Protein AF-A0A8J3I3D8-F1 (afdb_monomer_lite)

Foldseek 3Di:
DPPPQWWKKKAFCAWDWFQAPVRDTDIDGHGDIFTRKGFPDWAPDDPVGATWTWIFGQDPNRTGTTTGHPVGMDIDTDDPVVVPPVD

pLDDT: mean 83.9, std 14.66, range [38.16, 95.88]

Organism: NCBI:txid2778364

Secondary structure (DSSP, 8-state):
---PPPEEEEEESS-EEEE-TT--EEEE-TT-EEEEEEEEEEE--BTTB--EEEEEEEETTEEEEEEEEGGGEEEEE--TTGGGS--

Sequence (87 aa):
MSQKKRTYQVAFCRSINFRDVFGNVTPLSSGEILCGVELRARIPATRNTPARYELAATLDGKPRVLSVQQQLVELMEESDEQARHLG

Structure (mmCIF, N/CA/C/O backbone):
data_AF-A0A8J3I3D8-F1
#
_entry.id   AF-A0A8J3I3D8-F1
#
loop_
_atom_site.group_PDB
_atom_site.id
_atom_site.type_symbol
_atom_site.label_atom_id
_atom_site.label_alt_id
_atom_site.label_comp_id
_atom_site.label_asym_id
_atom_site.label_entity_id
_atom_site.label_seq_id
_atom_site.pdbx_PDB_ins_code
_atom_site.Cartn_x
_atom_site.Cartn_y
_atom_site.Cartn_z
_atom_site.occupancy
_atom_site.B_iso_or_equiv
_atom_site.auth_seq_id
_atom_site.auth_comp_id
_atom_site.auth_asym_id
_atom_site.auth_atom_id
_atom_site.pdbx_PDB_model_num
ATOM 1 N N . MET A 1 1 ? 15.487 10.536 20.459 1.00 38.16 1 MET A N 1
ATOM 2 C CA . MET A 1 1 ? 14.742 11.437 19.555 1.00 38.16 1 MET A CA 1
ATOM 3 C C . MET A 1 1 ? 13.601 10.636 18.945 1.00 38.16 1 MET A C 1
ATOM 5 O O . MET A 1 1 ? 13.871 9.779 18.115 1.00 38.16 1 MET A O 1
ATOM 9 N N . SER A 1 2 ? 12.359 10.821 19.402 1.00 43.56 2 SER A N 1
ATOM 10 C CA . SER A 1 2 ? 11.206 10.141 18.794 1.00 43.56 2 SER A CA 1
ATOM 11 C C . SER A 1 2 ? 10.912 10.789 17.446 1.00 43.56 2 SER A C 1
ATOM 13 O O . SER A 1 2 ? 10.263 11.830 17.390 1.00 43.56 2 SER A O 1
ATOM 15 N N . GLN A 1 3 ? 11.422 10.207 16.356 1.00 55.00 3 GLN A N 1
ATOM 16 C CA . GLN A 1 3 ? 10.880 10.491 15.030 1.00 55.00 3 GLN A CA 1
ATOM 17 C C . GLN A 1 3 ? 9.405 10.093 15.077 1.00 55.00 3 GLN A C 1
ATOM 19 O O . GLN A 1 3 ? 9.088 8.908 15.182 1.00 55.00 3 GLN A O 1
ATOM 24 N N . LYS A 1 4 ? 8.506 11.084 15.082 1.00 60.91 4 LYS A N 1
ATOM 25 C CA . LYS A 1 4 ? 7.074 10.834 14.916 1.00 60.91 4 LYS A CA 1
ATOM 26 C C . LYS A 1 4 ? 6.910 9.995 13.653 1.00 60.91 4 LYS A C 1
ATOM 28 O O . LYS A 1 4 ? 7.326 10.416 12.572 1.00 60.91 4 LYS A O 1
ATOM 33 N N . LYS A 1 5 ? 6.365 8.789 13.806 1.00 70.81 5 LYS A N 1
ATOM 34 C CA . LYS A 1 5 ? 5.988 7.956 12.669 1.00 70.81 5 LYS A CA 1
ATOM 35 C C . LYS A 1 5 ? 4.912 8.711 11.903 1.00 70.81 5 LYS A C 1
ATOM 37 O O . LYS A 1 5 ? 3.862 9.002 12.462 1.00 70.81 5 LYS A O 1
ATOM 42 N N . ARG A 1 6 ? 5.212 9.069 10.658 1.00 86.38 6 ARG A N 1
ATOM 43 C CA . ARG A 1 6 ? 4.235 9.669 9.751 1.00 86.38 6 ARG A CA 1
ATOM 44 C C . ARG A 1 6 ? 3.328 8.563 9.240 1.00 86.38 6 ARG A C 1
ATOM 46 O O . ARG A 1 6 ? 3.829 7.579 8.686 1.00 86.38 6 ARG A O 1
ATOM 53 N N . THR A 1 7 ? 2.033 8.728 9.450 1.00 92.31 7 THR A N 1
ATOM 54 C CA . THR A 1 7 ? 1.005 7.879 8.861 1.00 92.31 7 THR A CA 1
ATOM 55 C C . THR A 1 7 ? 0.415 8.557 7.632 1.00 92.31 7 THR A C 1
ATOM 57 O O . THR A 1 7 ? 0.565 9.762 7.422 1.00 92.31 7 THR A O 1
ATOM 60 N N . TYR A 1 8 ? -0.187 7.753 6.769 1.00 93.44 8 TYR A N 1
ATOM 61 C CA . TYR A 1 8 ? -0.738 8.179 5.496 1.00 93.44 8 TYR A CA 1
ATOM 62 C C . TYR A 1 8 ? -2.116 7.553 5.301 1.00 93.44 8 TYR A C 1
ATOM 64 O O . TYR A 1 8 ? -2.350 6.409 5.697 1.00 93.44 8 TYR A O 1
ATOM 72 N N . GLN A 1 9 ? -2.979 8.289 4.612 1.00 93.44 9 GLN A N 1
ATOM 73 C CA . GLN A 1 9 ? -4.124 7.730 3.914 1.00 93.44 9 GLN A CA 1
ATOM 74 C C . GLN A 1 9 ? -3.659 7.254 2.541 1.00 93.44 9 GLN A C 1
ATOM 76 O O . GLN A 1 9 ? -2.936 7.965 1.837 1.00 93.44 9 GLN A O 1
ATOM 81 N N . VAL A 1 10 ? -4.058 6.042 2.171 1.00 93.06 10 VAL A N 1
ATOM 82 C CA . VAL A 1 10 ? -3.711 5.424 0.894 1.00 93.06 10 VAL A CA 1
ATOM 83 C C . VAL A 1 10 ? -4.984 5.076 0.150 1.00 93.06 10 VAL A C 1
ATOM 85 O O . VAL A 1 10 ? -5.746 4.227 0.604 1.00 93.06 10 VAL A O 1
ATOM 88 N N . ALA A 1 11 ? -5.187 5.710 -1.001 1.00 92.56 11 ALA A N 1
ATOM 89 C CA . ALA A 1 11 ? -6.284 5.403 -1.909 1.00 92.56 11 ALA A CA 1
ATOM 90 C C . ALA A 1 11 ? -5.774 4.575 -3.093 1.00 92.56 11 ALA A C 1
ATOM 92 O O . ALA A 1 11 ? -4.742 4.897 -3.684 1.00 92.56 11 ALA A O 1
ATOM 93 N N . PHE A 1 12 ? -6.499 3.516 -3.459 1.00 90.81 12 PHE A N 1
ATOM 94 C CA . PHE A 1 12 ? -6.166 2.688 -4.621 1.00 90.81 12 PHE A CA 1
ATOM 95 C C . PHE A 1 12 ? -6.892 3.178 -5.875 1.00 90.81 12 PHE A C 1
ATOM 97 O O . PHE A 1 12 ? -8.124 3.200 -5.924 1.00 90.81 12 PHE A O 1
ATOM 104 N N . CYS A 1 13 ? -6.134 3.489 -6.930 1.00 89.12 13 CYS A N 1
ATOM 105 C CA . CYS A 1 13 ? -6.685 3.943 -8.213 1.00 89.12 13 CYS A CA 1
ATOM 106 C C . CYS A 1 13 ? -7.431 2.828 -8.972 1.00 89.12 13 CYS A C 1
ATOM 108 O O . CYS A 1 13 ? -8.197 3.098 -9.892 1.00 89.12 13 CYS A O 1
ATOM 110 N N . ARG A 1 14 ? -7.184 1.557 -8.630 1.00 87.81 14 ARG A N 1
ATOM 111 C CA . ARG A 1 14 ? -7.850 0.383 -9.213 1.00 87.81 14 ARG A CA 1
ATOM 112 C C . ARG A 1 14 ? -7.907 -0.756 -8.202 1.00 87.81 14 ARG A C 1
ATOM 114 O O . ARG A 1 14 ? -7.054 -0.820 -7.319 1.00 87.81 14 ARG A O 1
ATOM 121 N N . SER A 1 15 ? -8.829 -1.696 -8.392 1.00 89.38 15 SER A N 1
ATOM 122 C CA . SER A 1 15 ? -8.870 -2.907 -7.572 1.00 89.38 15 SER A CA 1
ATOM 123 C C . SER A 1 15 ? -7.624 -3.766 -7.800 1.00 89.38 15 SER A C 1
ATOM 125 O O . SER A 1 15 ? -7.211 -3.996 -8.942 1.00 89.38 15 SER A O 1
ATOM 127 N N . ILE A 1 16 ? -7.017 -4.241 -6.715 1.00 87.69 16 ILE A N 1
ATOM 128 C CA . ILE A 1 16 ? -5.823 -5.086 -6.738 1.00 87.69 16 ILE A CA 1
ATOM 129 C C . ILE A 1 16 ? -5.980 -6.269 -5.785 1.00 87.69 16 ILE A C 1
ATOM 131 O O . ILE A 1 16 ? -6.574 -6.160 -4.721 1.00 87.69 16 ILE A O 1
ATOM 135 N N . ASN A 1 17 ? -5.388 -7.402 -6.152 1.00 88.06 17 ASN A N 1
ATOM 136 C CA . ASN A 1 17 ? -5.232 -8.532 -5.245 1.00 88.06 17 ASN A CA 1
ATOM 137 C C . ASN A 1 17 ? -3.838 -8.463 -4.637 1.00 88.06 17 ASN A C 1
ATOM 139 O O . ASN A 1 17 ? -2.839 -8.681 -5.329 1.00 88.06 17 ASN A O 1
ATOM 143 N N . PHE A 1 18 ? -3.768 -8.143 -3.351 1.00 84.56 18 PHE A N 1
ATOM 144 C CA . PHE A 1 18 ? -2.517 -8.168 -2.620 1.00 84.56 18 PHE A C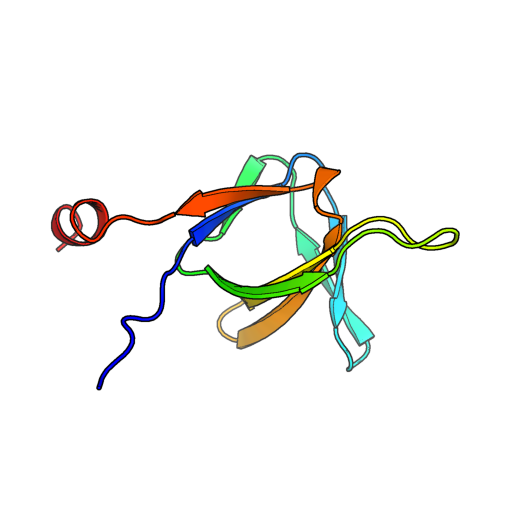A 1
ATOM 145 C C . PHE A 1 18 ? -2.211 -9.598 -2.178 1.00 84.56 18 PHE A C 1
ATOM 147 O O . PHE A 1 18 ? -3.051 -10.241 -1.558 1.00 84.56 18 PHE A O 1
ATOM 154 N N . ARG A 1 19 ? -1.009 -10.095 -2.485 1.00 84.62 19 ARG A N 1
ATOM 155 C CA . ARG A 1 19 ? -0.526 -11.392 -1.999 1.00 84.62 19 ARG A CA 1
ATOM 156 C C . ARG A 1 19 ? 0.578 -11.172 -0.975 1.00 84.62 19 ARG A C 1
ATOM 158 O O . ARG A 1 19 ? 1.586 -10.544 -1.294 1.00 84.62 19 ARG A O 1
ATOM 165 N N . ASP A 1 20 ? 0.395 -11.705 0.228 1.00 78.81 20 ASP A N 1
ATOM 166 C CA . ASP A 1 20 ? 1.413 -11.645 1.277 1.00 78.81 20 ASP A CA 1
ATOM 167 C C . ASP A 1 20 ? 2.504 -12.724 1.109 1.00 78.81 20 ASP A C 1
ATOM 169 O O . ASP A 1 20 ?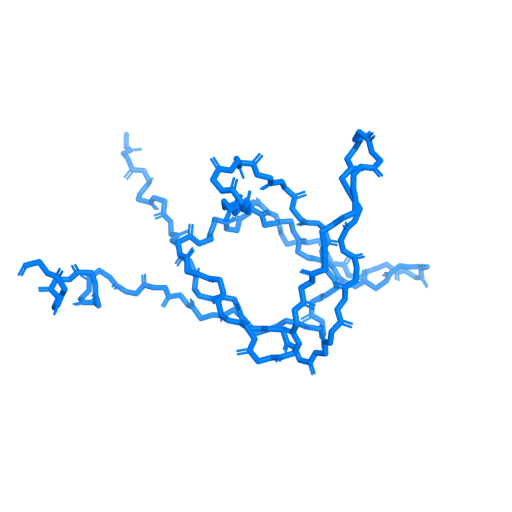 2.426 -13.602 0.245 1.00 78.81 20 ASP A O 1
ATOM 173 N N . VAL A 1 21 ? 3.535 -12.669 1.959 1.00 76.75 21 VAL A N 1
ATOM 174 C CA . VAL A 1 21 ? 4.652 -13.638 1.966 1.00 76.75 21 VAL A CA 1
ATOM 175 C C . VAL A 1 21 ? 4.231 -15.067 2.328 1.00 76.75 21 VAL A C 1
ATOM 177 O O . VAL A 1 21 ? 4.964 -16.008 2.043 1.00 76.75 21 VAL A O 1
ATOM 180 N N . PHE A 1 22 ? 3.058 -15.235 2.938 1.00 80.81 22 PHE A N 1
ATOM 181 C CA . PHE A 1 22 ? 2.476 -16.529 3.291 1.00 80.81 22 PHE A CA 1
ATOM 182 C C . PHE A 1 22 ? 1.518 -17.048 2.205 1.00 80.81 22 PHE A C 1
ATOM 184 O O . PHE A 1 22 ? 0.936 -18.117 2.361 1.00 80.81 22 PHE A O 1
ATOM 191 N N . GLY A 1 23 ? 1.346 -16.309 1.103 1.00 81.69 23 GLY A N 1
ATOM 192 C CA . GLY A 1 23 ? 0.457 -16.661 -0.000 1.00 81.69 23 GLY A CA 1
ATOM 193 C C . GLY A 1 23 ? -1.010 -16.274 0.205 1.00 81.69 23 GLY A C 1
ATOM 194 O O . GLY A 1 23 ? -1.818 -16.547 -0.685 1.00 81.69 23 GLY A O 1
ATOM 195 N N . ASN A 1 24 ? -1.369 -15.613 1.310 1.00 84.06 24 ASN A N 1
ATOM 196 C CA . ASN A 1 24 ? -2.731 -15.119 1.510 1.00 84.06 24 ASN A CA 1
ATOM 197 C C . ASN A 1 24 ? -3.022 -14.001 0.515 1.00 84.06 24 ASN A C 1
ATOM 199 O O . ASN A 1 24 ? -2.183 -13.123 0.300 1.00 84.06 24 ASN A O 1
ATOM 203 N N . VAL A 1 25 ? -4.220 -14.029 -0.064 1.00 86.38 25 VAL A N 1
ATOM 204 C CA . VAL A 1 25 ? -4.685 -13.009 -1.001 1.00 86.38 25 VAL A CA 1
ATOM 205 C C . VAL A 1 25 ? -5.730 -12.140 -0.314 1.00 86.38 25 VAL A C 1
ATOM 207 O O . VAL A 1 25 ? -6.767 -12.650 0.100 1.00 86.38 25 VAL A O 1
ATOM 210 N N . THR A 1 26 ? -5.462 -10.840 -0.226 1.00 85.88 26 THR A N 1
ATOM 211 C CA . THR A 1 26 ? -6.414 -9.833 0.248 1.00 85.88 26 THR A CA 1
ATOM 212 C C . THR A 1 26 ? -6.844 -8.966 -0.939 1.00 85.88 26 THR A C 1
ATOM 214 O O . THR A 1 26 ? -5.986 -8.313 -1.545 1.00 85.88 26 THR A O 1
ATOM 217 N N . PRO A 1 27 ? -8.133 -8.967 -1.319 1.00 87.56 27 PRO A N 1
ATOM 218 C CA . PRO A 1 27 ? -8.642 -8.045 -2.324 1.00 87.56 27 PRO A CA 1
ATOM 219 C C . PRO A 1 27 ? -8.712 -6.631 -1.734 1.00 87.56 27 PRO A C 1
ATOM 221 O O . PRO A 1 27 ? -9.245 -6.443 -0.648 1.00 87.56 27 PRO A O 1
ATOM 224 N N . LEU A 1 28 ? -8.177 -5.649 -2.454 1.00 86.81 28 LEU A N 1
ATOM 225 C CA . LEU A 1 28 ? -8.267 -4.225 -2.130 1.00 86.81 28 LEU A CA 1
ATOM 226 C C . LEU A 1 28 ? -9.007 -3.536 -3.270 1.00 86.81 28 LEU A C 1
ATOM 228 O O . LEU A 1 28 ? -8.626 -3.688 -4.437 1.00 86.81 28 LEU A O 1
ATOM 232 N N . SER A 1 29 ? -10.083 -2.824 -2.952 1.00 85.19 29 SER A N 1
ATOM 233 C CA . SER A 1 29 ? -10.969 -2.265 -3.974 1.00 85.19 29 SER A CA 1
ATOM 234 C C . SER A 1 29 ? -10.526 -0.877 -4.426 1.00 85.19 29 SER A C 1
ATOM 236 O O . SER A 1 29 ? -9.956 -0.101 -3.661 1.00 85.19 29 SER A O 1
ATOM 238 N N . SER A 1 30 ? -10.822 -0.526 -5.681 1.00 85.81 30 SER A N 1
ATOM 239 C CA . SER A 1 30 ? -10.710 0.865 -6.128 1.00 85.81 30 SER A CA 1
ATOM 240 C C . SER A 1 30 ? -11.589 1.774 -5.269 1.00 85.81 30 SER A C 1
ATOM 242 O O . SER A 1 30 ? -12.764 1.464 -5.069 1.00 85.81 30 SER A O 1
ATOM 244 N N . GLY A 1 31 ? -11.042 2.899 -4.810 1.00 75.19 31 GLY A N 1
ATOM 245 C CA . GLY A 1 31 ? -11.761 3.847 -3.951 1.00 75.19 31 GLY A CA 1
ATOM 246 C C . GLY A 1 31 ? -11.797 3.471 -2.466 1.00 75.19 31 GLY A C 1
ATOM 247 O O . GLY A 1 31 ? -12.314 4.244 -1.664 1.00 75.19 31 GLY A O 1
ATOM 248 N N . GLU A 1 32 ? -11.224 2.329 -2.080 1.00 82.81 32 GLU A N 1
ATOM 249 C CA . GLU A 1 32 ? -10.971 2.017 -0.676 1.00 82.81 32 GLU A CA 1
ATOM 250 C C . GLU A 1 32 ? -9.810 2.880 -0.162 1.00 82.81 32 GLU A C 1
ATOM 252 O O . GLU A 1 32 ? -8.763 2.977 -0.812 1.00 82.81 32 GLU A O 1
ATOM 257 N N . ILE A 1 33 ? -10.014 3.526 0.990 1.00 88.38 33 ILE A N 1
ATOM 258 C CA . ILE A 1 33 ? -9.001 4.349 1.656 1.00 88.38 33 ILE A CA 1
ATOM 259 C C . ILE A 1 33 ? -8.502 3.588 2.880 1.00 88.38 33 ILE A C 1
ATOM 261 O O . ILE A 1 33 ? -9.256 3.343 3.821 1.00 88.38 33 ILE A O 1
ATOM 265 N N . LEU A 1 34 ? -7.218 3.238 2.876 1.00 90.19 34 LEU A N 1
ATOM 266 C CA . LEU A 1 34 ? -6.537 2.711 4.054 1.00 90.19 34 LEU A CA 1
ATOM 267 C C . LEU A 1 34 ? -5.951 3.874 4.852 1.00 90.19 34 LEU A C 1
ATOM 269 O O . LEU A 1 34 ? -5.087 4.586 4.345 1.00 90.19 34 LEU A O 1
ATOM 273 N N . CYS A 1 35 ? -6.390 4.044 6.094 1.00 91.25 35 CYS A N 1
ATOM 274 C CA . CYS A 1 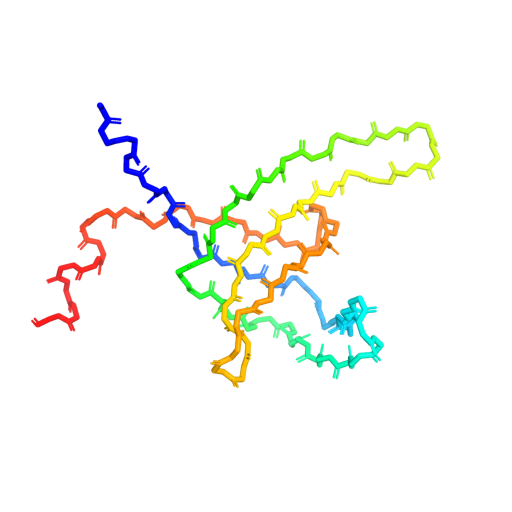35 ? -5.859 5.050 7.018 1.00 91.25 35 CYS A CA 1
ATOM 275 C C . CYS A 1 35 ? -4.767 4.461 7.920 1.00 91.25 35 CYS A C 1
ATOM 277 O O . CYS A 1 35 ? -4.650 3.240 8.066 1.00 91.25 35 CYS A O 1
ATOM 279 N N . GLY A 1 36 ? -3.976 5.324 8.559 1.00 91.69 36 GLY A N 1
ATOM 280 C CA . GLY A 1 36 ? -2.951 4.902 9.514 1.00 91.69 36 GLY A CA 1
ATOM 281 C C . GLY A 1 36 ? -1.805 4.101 8.883 1.00 91.69 36 GLY A C 1
ATOM 282 O O . GLY A 1 36 ? -1.135 3.332 9.573 1.00 91.69 36 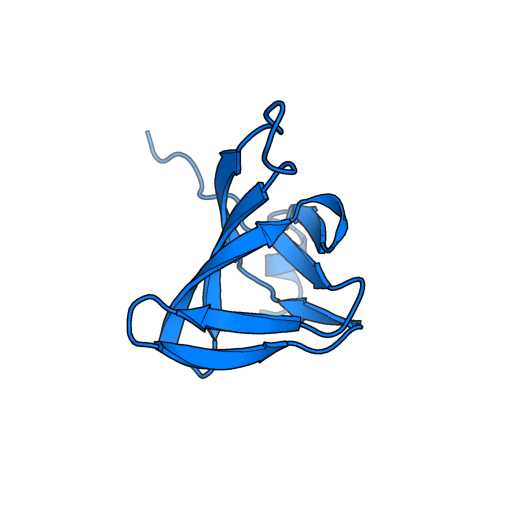GLY A O 1
ATOM 283 N N . VAL A 1 37 ? -1.586 4.236 7.572 1.00 93.19 37 VAL A N 1
ATOM 284 C CA . VAL A 1 37 ? -0.578 3.460 6.842 1.00 93.19 37 VAL A CA 1
ATOM 285 C C . VAL A 1 37 ? 0.806 4.053 7.068 1.00 93.19 37 VAL A C 1
ATOM 287 O O . VAL A 1 37 ? 1.028 5.239 6.848 1.00 93.19 37 VAL A O 1
ATOM 290 N N . GLU A 1 38 ? 1.779 3.232 7.450 1.00 94.25 38 GLU A N 1
ATOM 291 C CA . GLU A 1 38 ? 3.174 3.660 7.561 1.00 94.25 38 GLU A CA 1
ATOM 292 C C . GLU A 1 38 ? 3.912 3.419 6.239 1.00 94.25 38 GLU A C 1
ATOM 294 O O . GLU A 1 38 ? 4.015 2.287 5.759 1.00 94.25 38 GLU A O 1
ATOM 299 N N . LEU A 1 39 ? 4.511 4.466 5.671 1.00 93.00 39 LEU A N 1
ATOM 300 C CA . LEU A 1 39 ? 5.414 4.315 4.532 1.00 93.00 39 LEU A CA 1
ATOM 301 C C . LEU A 1 39 ? 6.782 3.803 5.008 1.00 93.00 39 LEU A C 1
ATOM 303 O O . LEU A 1 39 ? 7.541 4.536 5.640 1.00 93.00 39 LEU A O 1
ATOM 307 N N . ARG A 1 40 ? 7.111 2.548 4.682 1.00 93.56 40 ARG A N 1
ATOM 308 C CA . ARG A 1 40 ? 8.380 1.903 5.056 1.00 93.56 40 ARG A CA 1
ATOM 309 C C . ARG A 1 40 ? 9.509 2.241 4.094 1.00 93.56 40 ARG A C 1
ATOM 311 O O . ARG A 1 40 ? 10.608 2.560 4.539 1.00 93.56 40 ARG A O 1
ATOM 318 N N . ALA A 1 41 ? 9.237 2.183 2.792 1.00 92.56 41 ALA A N 1
ATOM 319 C CA . ALA A 1 41 ? 10.237 2.449 1.766 1.00 92.56 41 ALA A CA 1
ATOM 320 C C . ALA A 1 41 ? 9.621 3.031 0.489 1.00 92.56 41 ALA A C 1
ATOM 322 O O . ALA A 1 41 ? 8.529 2.647 0.061 1.00 92.56 41 ALA A O 1
ATOM 323 N N . ARG A 1 42 ? 10.372 3.932 -0.153 1.00 94.75 42 ARG A N 1
ATOM 324 C CA . ARG A 1 42 ? 10.135 4.386 -1.528 1.00 94.75 42 ARG A CA 1
ATOM 325 C C . ARG A 1 42 ? 11.176 3.727 -2.423 1.00 94.75 42 ARG A C 1
ATOM 327 O O . ARG A 1 42 ? 12.349 4.080 -2.363 1.00 94.75 42 ARG A O 1
ATOM 334 N N . ILE A 1 43 ? 10.749 2.766 -3.233 1.00 94.88 43 ILE A N 1
ATOM 335 C CA . ILE A 1 43 ? 11.625 2.026 -4.141 1.00 94.88 43 ILE A CA 1
ATOM 336 C C . ILE A 1 43 ? 11.517 2.674 -5.529 1.00 94.88 43 ILE A C 1
ATOM 338 O O . ILE A 1 43 ? 10.434 2.633 -6.123 1.00 94.88 43 ILE A O 1
ATOM 342 N N . PRO A 1 44 ? 12.589 3.293 -6.058 1.00 95.88 44 PRO A N 1
ATOM 343 C CA . PRO A 1 44 ? 12.556 3.910 -7.380 1.00 95.88 44 PRO A CA 1
ATOM 344 C C . PRO A 1 44 ? 12.392 2.858 -8.484 1.00 95.88 44 PRO A C 1
ATOM 346 O O . PRO A 1 44 ? 12.665 1.671 -8.291 1.00 95.88 44 PRO A O 1
ATOM 349 N N . ALA A 1 45 ? 11.946 3.297 -9.661 1.00 95.75 45 ALA A N 1
ATOM 350 C CA . ALA A 1 45 ? 11.913 2.434 -10.834 1.00 95.75 45 ALA A CA 1
ATOM 351 C C . ALA A 1 45 ? 13.338 2.023 -11.239 1.00 95.75 45 ALA A C 1
ATOM 353 O O . ALA A 1 45 ? 14.288 2.794 -11.109 1.00 95.75 45 ALA A O 1
ATOM 354 N N . THR A 1 46 ? 13.469 0.815 -11.777 1.00 94.81 46 THR A N 1
ATOM 355 C CA . THR A 1 46 ? 14.673 0.355 -12.475 1.00 94.81 46 THR A CA 1
ATOM 356 C C . THR A 1 46 ? 14.330 0.110 -13.941 1.00 94.81 46 THR A C 1
ATOM 358 O O . THR A 1 46 ? 13.162 0.156 -14.325 1.00 94.81 46 THR A O 1
ATOM 361 N N . ARG A 1 47 ? 15.329 -0.221 -14.767 1.00 94.62 47 ARG A N 1
ATOM 362 C CA . ARG A 1 47 ? 15.111 -0.584 -16.177 1.00 94.62 47 ARG A CA 1
ATOM 363 C C . ARG A 1 47 ? 14.055 -1.686 -16.363 1.00 94.62 47 ARG A C 1
ATOM 365 O O . ARG A 1 47 ? 13.347 -1.672 -17.362 1.00 94.62 47 ARG A O 1
ATOM 372 N N . ASN A 1 48 ? 13.951 -2.614 -15.409 1.00 93.12 48 ASN A N 1
ATOM 373 C CA . ASN A 1 48 ? 13.114 -3.811 -15.528 1.00 93.12 48 ASN A CA 1
ATOM 374 C C . ASN A 1 48 ? 11.933 -3.835 -14.547 1.00 93.12 48 ASN A C 1
ATOM 376 O O . ASN A 1 48 ? 11.133 -4.766 -14.583 1.00 93.12 48 ASN A O 1
ATOM 380 N N . THR A 1 49 ? 11.822 -2.857 -13.643 1.00 91.44 49 THR A N 1
ATOM 381 C CA . THR A 1 49 ? 10.788 -2.858 -12.599 1.00 91.44 49 THR A CA 1
ATOM 382 C C . THR A 1 49 ? 10.217 -1.458 -12.384 1.00 91.44 49 THR A C 1
ATOM 384 O O . THR A 1 49 ? 10.998 -0.532 -12.155 1.00 91.44 49 THR A O 1
ATOM 387 N N . PRO A 1 50 ? 8.884 -1.279 -12.361 1.00 93.69 50 PRO A N 1
ATOM 388 C CA . PRO A 1 50 ? 8.281 0.010 -12.036 1.00 93.69 50 PRO A CA 1
ATOM 389 C C . PRO A 1 50 ? 8.572 0.417 -10.584 1.00 93.69 50 PRO A C 1
ATOM 391 O O . PRO A 1 50 ? 8.893 -0.425 -9.739 1.00 93.69 50 PRO A O 1
ATOM 394 N N . ALA A 1 51 ? 8.431 1.711 -10.294 1.00 95.88 51 ALA A N 1
ATOM 395 C CA . ALA A 1 51 ? 8.584 2.244 -8.944 1.00 95.88 51 ALA A CA 1
ATOM 396 C C . ALA A 1 51 ? 7.533 1.645 -7.998 1.00 95.88 51 ALA A C 1
ATOM 398 O O . ALA A 1 51 ? 6.372 1.452 -8.380 1.00 95.88 51 ALA A O 1
ATOM 399 N N . ARG A 1 52 ? 7.924 1.383 -6.747 1.00 95.44 52 ARG A N 1
ATOM 400 C CA . ARG A 1 52 ? 7.054 0.786 -5.723 1.00 95.44 52 ARG A CA 1
ATOM 401 C C . ARG A 1 52 ? 7.118 1.521 -4.388 1.00 95.44 52 ARG A C 1
ATOM 403 O O . ARG A 1 52 ? 8.108 2.185 -4.080 1.00 95.44 52 ARG A O 1
ATOM 410 N N . TYR A 1 53 ? 6.063 1.378 -3.601 1.00 94.12 53 TYR A N 1
ATOM 411 C CA . TYR A 1 53 ? 6.049 1.673 -2.176 1.00 94.12 53 TYR A CA 1
ATOM 412 C C . TYR A 1 53 ? 5.988 0.375 -1.383 1.00 94.12 53 TYR A C 1
ATOM 414 O O . TYR A 1 53 ? 5.318 -0.575 -1.792 1.00 94.12 53 TYR A O 1
ATOM 422 N N . GLU A 1 54 ? 6.668 0.362 -0.241 1.00 93.44 54 GLU A N 1
ATOM 423 C CA . GLU A 1 54 ? 6.411 -0.601 0.825 1.00 93.44 54 GLU A CA 1
ATOM 424 C C . GLU A 1 54 ? 5.622 0.091 1.928 1.00 93.44 54 GLU A C 1
ATOM 426 O O . GLU A 1 54 ? 6.086 1.070 2.517 1.00 93.44 54 GLU A O 1
ATOM 431 N N . LEU A 1 55 ? 4.420 -0.410 2.184 1.00 92.62 55 LEU A N 1
ATOM 432 C CA . LEU A 1 55 ? 3.443 0.180 3.087 1.00 92.62 55 LEU A CA 1
ATOM 433 C C . LEU A 1 55 ? 3.149 -0.805 4.208 1.00 92.62 55 LEU A C 1
ATOM 435 O O . LEU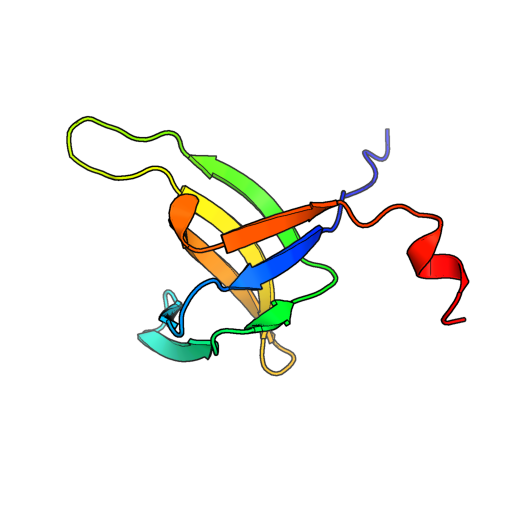 A 1 55 ? 2.767 -1.935 3.930 1.00 92.62 55 LEU A O 1
ATOM 439 N N . ALA A 1 56 ? 3.303 -0.409 5.465 1.00 92.81 56 ALA A N 1
ATOM 440 C CA . ALA A 1 56 ? 2.792 -1.196 6.578 1.00 92.81 56 ALA A CA 1
ATOM 441 C C . ALA A 1 56 ? 1.383 -0.709 6.928 1.00 92.81 56 ALA A C 1
ATOM 443 O O . ALA A 1 56 ? 1.191 0.457 7.257 1.00 92.81 56 ALA A O 1
ATOM 444 N N . ALA A 1 57 ? 0.409 -1.607 6.835 1.00 91.50 57 ALA A N 1
ATOM 445 C CA . ALA A 1 57 ? -1.002 -1.330 7.069 1.00 91.50 57 ALA A CA 1
ATOM 446 C C . ALA A 1 57 ? -1.628 -2.461 7.890 1.00 91.50 57 ALA A C 1
ATOM 448 O O . ALA A 1 57 ? -1.098 -3.573 7.941 1.00 91.50 57 ALA A O 1
ATOM 449 N N . THR A 1 58 ? -2.775 -2.196 8.504 1.00 89.81 58 THR A N 1
ATOM 450 C CA . THR A 1 58 ? -3.582 -3.233 9.152 1.00 89.81 58 THR A CA 1
ATOM 451 C C . THR A 1 58 ? -4.702 -3.637 8.204 1.00 89.81 58 THR A C 1
ATOM 453 O O . THR A 1 58 ? -5.558 -2.819 7.893 1.00 89.81 58 THR A O 1
ATOM 456 N N . LEU A 1 59 ? -4.696 -4.891 7.754 1.00 86.50 59 LEU A N 1
ATOM 457 C CA . LEU A 1 59 ? -5.745 -5.473 6.913 1.00 86.50 59 LEU A CA 1
ATOM 458 C C . LEU A 1 59 ? -6.419 -6.605 7.686 1.00 86.50 59 LEU A C 1
ATOM 460 O O . LEU A 1 59 ? -5.723 -7.451 8.251 1.00 86.50 59 LEU A O 1
ATOM 464 N N . ASP A 1 60 ? -7.751 -6.610 7.747 1.00 84.56 60 ASP A N 1
ATOM 465 C CA . ASP A 1 60 ? -8.543 -7.592 8.508 1.00 84.56 60 ASP A CA 1
ATOM 466 C C . ASP A 1 60 ? -8.071 -7.752 9.969 1.00 84.56 60 ASP A C 1
ATOM 468 O O . ASP A 1 60 ? -7.965 -8.858 10.506 1.00 84.56 60 ASP A O 1
ATOM 472 N N . GLY A 1 61 ? -7.691 -6.638 10.606 1.00 85.06 61 GLY A N 1
ATOM 473 C CA . GLY A 1 61 ? -7.165 -6.617 11.977 1.00 85.06 61 GLY A CA 1
ATOM 474 C C . GLY A 1 61 ? -5.747 -7.181 12.138 1.00 85.06 61 GLY A C 1
ATOM 475 O O . GLY A 1 61 ? -5.266 -7.304 13.264 1.00 85.06 61 GLY A O 1
ATOM 476 N N . LYS A 1 62 ? -5.051 -7.517 11.045 1.00 86.69 62 LYS A N 1
ATOM 477 C CA . LYS A 1 62 ? -3.689 -8.069 11.066 1.00 86.69 62 LYS A CA 1
ATOM 478 C C . LYS A 1 62 ? -2.685 -7.097 10.440 1.00 86.69 62 LYS A C 1
ATOM 480 O O . LYS A 1 62 ? -2.950 -6.565 9.363 1.00 86.69 62 LYS A O 1
ATOM 485 N N . PRO A 1 63 ? -1.502 -6.897 11.048 1.00 88.69 63 PRO A N 1
ATOM 486 C CA . PRO A 1 63 ? -0.451 -6.086 10.446 1.00 88.69 63 PRO A CA 1
ATOM 487 C C . PRO A 1 63 ? 0.108 -6.779 9.199 1.00 88.69 63 PRO A C 1
ATOM 489 O O . PRO A 1 63 ? 0.490 -7.952 9.235 1.00 88.69 63 PRO A O 1
ATOM 492 N N . ARG A 1 64 ? 0.171 -6.044 8.091 1.00 88.31 64 ARG A N 1
ATOM 493 C CA . ARG A 1 64 ? 0.651 -6.498 6.783 1.00 88.31 64 ARG A CA 1
ATOM 494 C C . ARG A 1 64 ? 1.611 -5.479 6.184 1.00 88.31 64 ARG A C 1
ATOM 496 O O . ARG A 1 64 ? 1.511 -4.285 6.450 1.00 88.31 64 ARG A O 1
ATOM 503 N N . VAL A 1 65 ? 2.530 -5.963 5.350 1.00 90.44 65 VAL A N 1
ATOM 504 C CA . VAL A 1 65 ? 3.407 -5.117 4.532 1.00 90.44 65 VAL A CA 1
ATOM 505 C C . VAL A 1 65 ? 3.021 -5.295 3.074 1.00 90.44 65 VAL A C 1
ATOM 507 O O . VAL A 1 65 ? 3.117 -6.401 2.549 1.00 90.44 65 VAL A O 1
ATOM 510 N N . LEU A 1 66 ? 2.580 -4.216 2.438 1.00 89.19 66 LEU A N 1
ATOM 511 C CA . LEU A 1 66 ? 2.116 -4.171 1.061 1.00 89.19 66 LEU A CA 1
ATOM 512 C C . LEU A 1 66 ? 3.223 -3.627 0.160 1.00 89.19 66 LEU A C 1
ATOM 514 O O . LEU A 1 66 ? 3.736 -2.539 0.408 1.00 89.19 66 LEU A O 1
ATOM 518 N N . SER A 1 67 ? 3.566 -4.355 -0.906 1.00 90.94 67 SER A N 1
ATOM 519 C CA . SER A 1 67 ? 4.411 -3.842 -1.991 1.00 90.94 67 SER A CA 1
ATOM 520 C C . SER A 1 67 ? 3.515 -3.458 -3.163 1.00 90.94 67 SER A C 1
ATOM 522 O O . SER A 1 67 ? 2.961 -4.329 -3.835 1.00 90.94 67 SER A O 1
ATOM 524 N N . VAL A 1 68 ? 3.342 -2.159 -3.392 1.00 90.31 68 VAL A N 1
ATOM 525 C CA . VAL A 1 68 ? 2.406 -1.624 -4.394 1.00 90.31 68 VAL A CA 1
ATOM 526 C C . VAL A 1 68 ? 3.137 -0.722 -5.376 1.00 90.31 68 VAL A C 1
ATOM 528 O O . VAL A 1 68 ? 4.098 -0.050 -5.011 1.00 90.31 68 VAL A O 1
ATOM 531 N N . GLN A 1 69 ? 2.722 -0.712 -6.643 1.00 93.31 69 GLN A N 1
ATOM 532 C CA . GLN A 1 69 ? 3.296 0.219 -7.617 1.00 93.31 69 GLN A CA 1
ATOM 533 C C . GLN A 1 69 ? 2.855 1.643 -7.286 1.00 93.31 69 GLN A C 1
ATOM 535 O O . GLN A 1 69 ? 1.675 1.862 -7.026 1.00 93.31 69 GLN A O 1
ATOM 540 N N . GLN A 1 70 ? 3.781 2.604 -7.346 1.00 93.94 70 GLN A N 1
ATOM 541 C CA . GLN A 1 70 ? 3.487 3.989 -6.952 1.00 93.94 70 GLN A CA 1
ATOM 542 C C . GLN A 1 70 ? 2.368 4.603 -7.800 1.00 93.94 70 GLN A C 1
ATOM 544 O O . GLN A 1 70 ? 1.519 5.299 -7.278 1.00 93.94 70 GLN A O 1
ATOM 549 N N . GLN A 1 71 ? 2.307 4.267 -9.090 1.00 92.62 71 GLN A N 1
ATOM 550 C CA . GLN A 1 71 ? 1.272 4.753 -10.013 1.00 92.62 71 GLN A CA 1
ATOM 551 C C . GLN A 1 71 ? -0.147 4.214 -9.747 1.00 92.62 71 GLN A C 1
ATOM 553 O O . GLN A 1 71 ? -1.080 4.604 -10.438 1.00 92.62 71 GLN A O 1
ATOM 558 N N . LEU A 1 72 ? -0.308 3.245 -8.838 1.00 91.62 72 LEU A N 1
ATOM 559 C CA . LEU A 1 72 ? -1.603 2.622 -8.536 1.00 91.62 72 LEU A CA 1
ATOM 560 C C . LEU A 1 72 ? -2.206 3.111 -7.222 1.00 91.62 72 LEU A C 1
ATOM 562 O O . LEU A 1 72 ? -3.290 2.652 -6.855 1.00 91.62 72 LEU A O 1
ATOM 566 N N . VAL A 1 73 ? -1.484 3.969 -6.504 1.00 92.12 73 VAL A N 1
ATOM 567 C CA . VAL A 1 73 ? -1.892 4.459 -5.197 1.00 92.12 73 VAL A CA 1
ATOM 568 C C . VAL A 1 73 ? -1.609 5.943 -5.066 1.00 92.12 73 VAL A C 1
ATOM 570 O O . VAL A 1 73 ? -0.583 6.438 -5.526 1.00 92.12 73 VAL A O 1
ATOM 573 N N . GLU A 1 74 ? -2.490 6.633 -4.365 1.00 92.75 74 GLU A N 1
ATOM 574 C CA . GLU A 1 74 ? -2.265 8.001 -3.921 1.00 92.75 74 GLU A CA 1
ATOM 575 C C . GLU A 1 74 ? -1.979 7.975 -2.420 1.00 92.75 74 GLU A C 1
ATOM 577 O O . GLU A 1 74 ? -2.727 7.360 -1.659 1.00 92.75 74 GLU A O 1
ATOM 582 N N . LEU A 1 75 ? -0.875 8.603 -1.998 1.00 92.56 75 LEU A N 1
ATOM 583 C CA . LEU A 1 75 ? -0.530 8.771 -0.586 1.00 92.56 75 LEU A CA 1
ATOM 5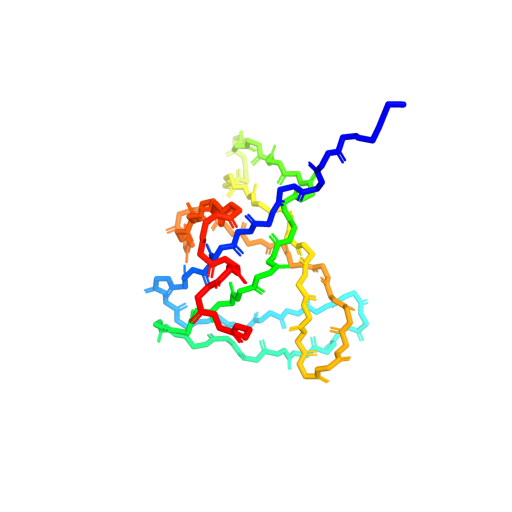84 C C . LEU A 1 75 ? -0.784 10.208 -0.154 1.00 92.56 75 LEU A C 1
ATOM 586 O O . LEU A 1 75 ? -0.158 11.132 -0.673 1.00 92.56 75 LEU A O 1
ATOM 590 N N . MET A 1 76 ? -1.617 10.368 0.865 1.00 92.06 76 MET A N 1
ATOM 591 C CA . MET A 1 76 ? -1.841 11.637 1.542 1.00 92.06 76 MET A CA 1
ATOM 592 C C . MET A 1 76 ? -1.323 11.525 2.974 1.00 92.06 76 MET A C 1
ATOM 594 O O . MET A 1 76 ? -1.709 10.614 3.697 1.00 92.06 76 MET A O 1
ATOM 598 N N . GLU A 1 77 ? -0.401 12.403 3.374 1.00 90.81 77 GLU A N 1
ATOM 599 C CA . GLU A 1 77 ? 0.121 12.416 4.746 1.00 90.81 77 GLU A CA 1
ATOM 600 C C . GLU A 1 77 ? -1.010 12.782 5.712 1.00 90.81 77 GLU A C 1
ATOM 602 O O . GLU A 1 77 ? -1.695 13.787 5.518 1.00 90.81 77 GLU A O 1
ATOM 607 N N . GLU A 1 78 ? -1.213 11.964 6.742 1.00 87.94 78 GLU A N 1
ATOM 608 C CA . GLU A 1 78 ? -2.139 12.295 7.819 1.00 87.94 78 GLU A CA 1
ATOM 609 C C . GLU A 1 78 ? -1.470 13.349 8.699 1.00 87.94 78 GLU A C 1
ATOM 611 O O . GLU A 1 78 ? -0.458 13.096 9.359 1.00 87.94 78 GLU A O 1
ATOM 616 N N . SER A 1 79 ? -2.009 14.564 8.694 1.00 75.69 79 SER A N 1
ATOM 617 C CA . SER A 1 79 ? -1.578 15.599 9.624 1.00 75.69 79 SER A CA 1
ATOM 618 C C . SER A 1 79 ? -2.159 15.337 11.020 1.00 75.69 79 SER A C 1
ATOM 620 O O . SER A 1 79 ? -3.305 14.913 11.170 1.00 75.69 79 SER A O 1
ATOM 622 N N . ASP A 1 80 ? -1.376 15.649 12.061 1.00 59.62 80 ASP A N 1
ATOM 623 C CA . ASP A 1 80 ? -1.758 15.552 13.487 1.00 59.62 80 ASP A CA 1
ATOM 624 C C . ASP A 1 80 ? -3.100 16.267 13.807 1.00 59.62 80 ASP A C 1
ATOM 626 O O . ASP A 1 80 ? -3.755 15.951 14.799 1.00 59.62 80 ASP A O 1
ATOM 630 N N . GLU A 1 81 ? -3.535 17.225 12.978 1.00 54.56 81 GLU A N 1
ATOM 631 C CA . GLU A 1 81 ? -4.821 17.924 13.128 1.00 54.56 81 GLU A CA 1
ATOM 632 C C . GLU A 1 81 ? -6.040 17.059 12.777 1.00 54.56 81 GLU A C 1
ATOM 634 O O . GLU A 1 81 ? -7.076 17.192 13.425 1.00 54.56 81 GLU A O 1
ATOM 639 N N . GLN A 1 82 ? -5.931 16.121 11.831 1.00 51.72 82 GLN A N 1
ATOM 640 C CA . GLN A 1 82 ? -7.053 15.248 11.457 1.00 51.72 82 GLN A CA 1
ATOM 641 C C . GLN A 1 82 ? -7.327 14.167 12.515 1.00 51.72 82 GLN A C 1
ATOM 643 O O . GLN A 1 82 ? -8.471 13.752 12.694 1.00 51.72 82 GLN A O 1
ATOM 648 N N . ALA A 1 83 ? -6.311 13.776 13.291 1.00 49.38 83 ALA A N 1
ATOM 649 C CA . ALA A 1 83 ? -6.453 12.827 14.395 1.00 49.38 83 ALA A CA 1
ATOM 650 C C . ALA A 1 83 ? -7.215 13.401 15.609 1.00 49.38 83 ALA A C 1
ATOM 652 O O . ALA A 1 83 ? -7.694 12.642 16.448 1.00 49.38 83 ALA A O 1
ATOM 653 N N . ARG A 1 84 ? -7.349 14.734 15.718 1.00 49.41 84 ARG A N 1
ATOM 654 C CA . ARG A 1 84 ? -7.997 15.415 16.858 1.00 49.41 84 ARG A CA 1
ATOM 655 C C . ARG A 1 84 ? -9.492 15.690 16.680 1.00 49.41 84 ARG A C 1
ATOM 657 O O . ARG A 1 84 ? -10.118 16.172 17.617 1.00 49.41 84 ARG A O 1
ATOM 664 N N . HIS A 1 85 ? -10.072 15.419 15.512 1.00 45.97 85 HIS A N 1
ATOM 665 C CA . HIS A 1 85 ? -11.500 15.662 15.251 1.00 45.97 85 HIS A CA 1
ATOM 666 C C . HIS A 1 85 ? -12.377 14.403 15.282 1.00 45.97 85 HIS A C 1
ATOM 668 O O . HIS A 1 85 ? -13.569 14.486 15.006 1.00 45.97 85 HIS A O 1
ATOM 674 N N . LEU A 1 86 ? -11.813 13.257 15.670 1.00 49.75 86 LEU A N 1
ATOM 675 C CA . LEU A 1 86 ? -12.548 12.000 15.868 1.00 49.75 86 LEU A CA 1
ATOM 676 C C . LEU A 1 86 ? -12.410 11.438 17.299 1.00 49.75 86 LEU A C 1
ATOM 678 O O . LEU A 1 86 ? -12.681 10.258 17.512 1.00 49.75 86 LEU A O 1
ATOM 682 N N . GLY A 1 87 ? -11.972 12.262 18.259 1.00 40.47 87 GLY A N 1
ATOM 683 C CA . GLY A 1 87 ? -11.833 11.906 19.678 1.00 40.47 87 GLY A CA 1
ATOM 684 C C . GLY A 1 87 ? -12.874 12.581 20.554 1.00 40.47 87 GLY A C 1
ATOM 685 O O . GLY A 1 87 ? -13.119 13.786 20.324 1.00 40.47 87 GLY A O 1
#

Radius of gyration: 13.75 Å; chains: 1; bounding box: 28×35×36 Å